Protein AF-A0A662SU73-F1 (afdb_monomer)

pLDDT: mean 91.66, std 7.65, range [54.25, 97.94]

Sequence (87 aa):
MVEMVSVEVSAYIARITKARDLSRAVRELVALELYREGLISLGKAAEIAGLSIWEMMELMASKRVPIWYSPEDLEEDVRVLEEAMGE

Foldseek 3Di:
DDDDDDDDDDPVQCVVVVDPDPVLVVQLVVLLVCVLVVVDDLCVSCVSSVHDSVVNVVSCVVVVRDDPQDPVNVVVVVVVVPVVVPD

Mean predicted aligned error: 5.47 Å

Structure (mmCIF, N/CA/C/O backbone):
data_AF-A0A662SU73-F1
#
_entry.id   AF-A0A662SU73-F1
#
loop_
_atom_site.group_PDB
_atom_site.id
_atom_site.type_symbol
_atom_site.label_atom_id
_atom_site.label_alt_id
_atom_site.label_comp_id
_atom_site.label_asym_id
_atom_site.label_entity_id
_atom_site.label_seq_id
_atom_site.pdbx_PDB_ins_code
_atom_site.Cartn_x
_atom_site.Cartn_y
_atom_site.Cartn_z
_atom_site.occupancy
_atom_site.B_iso_or_equiv
_atom_site.auth_seq_id
_atom_site.auth_comp_id
_atom_site.auth_asym_id
_atom_site.auth_atom_id
_atom_site.pdbx_PDB_model_num
ATOM 1 N N . MET A 1 1 ? 12.760 14.832 1.262 1.00 54.34 1 MET A N 1
ATOM 2 C CA . MET A 1 1 ? 13.117 14.432 -0.115 1.00 54.34 1 MET A CA 1
ATOM 3 C C . MET A 1 1 ? 13.080 12.921 -0.152 1.00 54.34 1 MET A C 1
ATOM 5 O O . MET A 1 1 ? 13.695 12.320 0.717 1.00 54.34 1 MET A O 1
ATOM 9 N N . VAL A 1 2 ? 12.307 12.326 -1.058 1.00 68.50 2 VAL A N 1
ATOM 10 C CA . VAL A 1 2 ? 12.325 10.870 -1.249 1.00 68.50 2 VAL A CA 1
ATOM 11 C C . VAL A 1 2 ? 13.518 10.557 -2.144 1.00 68.50 2 VAL A C 1
ATOM 13 O O . VAL A 1 2 ? 13.628 11.115 -3.235 1.00 68.50 2 VAL A O 1
ATOM 16 N N . GLU A 1 3 ? 14.444 9.741 -1.655 1.00 87.19 3 GLU A N 1
ATOM 17 C CA . GLU A 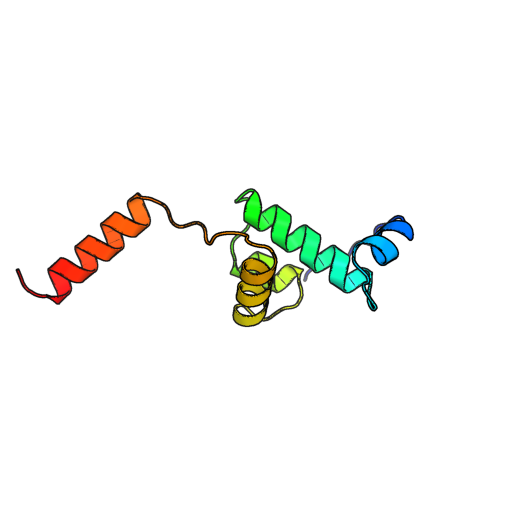1 3 ? 15.565 9.253 -2.451 1.00 87.19 3 GLU A CA 1
ATOM 18 C C . GLU A 1 3 ? 15.056 8.171 -3.406 1.00 87.19 3 GLU A C 1
ATOM 20 O O . GLU A 1 3 ? 14.405 7.214 -2.985 1.00 87.19 3 GLU A O 1
ATOM 25 N N . MET A 1 4 ? 15.301 8.351 -4.703 1.00 82.56 4 MET A N 1
ATOM 26 C CA . MET A 1 4 ? 14.861 7.408 -5.726 1.00 82.56 4 MET A CA 1
ATOM 27 C C . MET A 1 4 ? 16.004 6.465 -6.069 1.00 82.56 4 MET A C 1
ATOM 29 O O . MET A 1 4 ? 17.087 6.904 -6.454 1.00 82.56 4 MET A O 1
ATOM 33 N N . VAL A 1 5 ? 15.728 5.167 -5.991 1.00 89.75 5 VAL A N 1
ATOM 34 C CA . VAL A 1 5 ? 16.640 4.112 -6.435 1.00 89.75 5 VAL A CA 1
ATOM 35 C C . VAL A 1 5 ? 16.062 3.409 -7.659 1.00 89.75 5 VAL A C 1
ATOM 37 O O . VAL A 1 5 ? 14.845 3.306 -7.818 1.00 89.75 5 VAL A O 1
ATOM 40 N N . SER A 1 6 ? 16.940 2.932 -8.538 1.00 89.69 6 SER A N 1
ATOM 41 C CA . SER A 1 6 ? 16.549 2.103 -9.680 1.00 89.69 6 SER A CA 1
ATOM 42 C C . SER A 1 6 ? 16.782 0.633 -9.356 1.00 89.69 6 SER A C 1
ATOM 44 O O . SER A 1 6 ? 17.762 0.287 -8.698 1.00 89.69 6 SER A O 1
ATOM 46 N N . VAL A 1 7 ? 15.864 -0.222 -9.800 1.00 90.88 7 VAL A N 1
ATOM 47 C CA . VAL A 1 7 ? 15.956 -1.674 -9.641 1.00 90.88 7 VAL A CA 1
ATOM 48 C C . VAL A 1 7 ? 15.744 -2.338 -10.992 1.00 90.88 7 VAL A C 1
ATOM 50 O O . VAL A 1 7 ? 14.823 -1.987 -11.732 1.00 90.88 7 VAL A O 1
ATOM 53 N N . GLU A 1 8 ? 16.600 -3.299 -11.321 1.00 93.25 8 GLU A N 1
ATOM 54 C CA . GLU A 1 8 ? 16.405 -4.140 -12.495 1.00 93.25 8 GLU A CA 1
ATOM 55 C C . GLU A 1 8 ? 15.390 -5.234 -12.168 1.00 93.25 8 GLU A C 1
ATOM 57 O O . GLU A 1 8 ? 15.497 -5.937 -11.164 1.00 93.25 8 GLU A O 1
ATOM 62 N N . VAL A 1 9 ? 14.386 -5.382 -13.028 1.00 91.38 9 VAL A N 1
ATOM 63 C CA . VAL A 1 9 ? 13.345 -6.399 -12.886 1.00 91.38 9 VAL A CA 1
ATOM 64 C C . VAL A 1 9 ? 13.214 -7.203 -14.170 1.00 91.38 9 VAL A C 1
ATOM 66 O O . VAL A 1 9 ? 13.451 -6.705 -15.272 1.00 91.38 9 VAL A O 1
ATOM 69 N N . SER A 1 10 ? 12.794 -8.461 -14.047 1.00 93.38 10 SER A N 1
ATOM 70 C CA . SER A 1 10 ? 12.545 -9.300 -15.217 1.00 93.38 10 SER A CA 1
ATOM 71 C C . SER A 1 10 ? 11.398 -8.739 -16.059 1.00 93.38 10 SER A C 1
ATOM 73 O O . SER A 1 10 ? 10.290 -8.524 -15.561 1.00 93.38 10 SER A O 1
ATOM 75 N N . ALA A 1 11 ? 11.614 -8.621 -17.371 1.00 89.88 11 ALA A N 1
ATOM 76 C CA . ALA A 1 11 ? 10.565 -8.261 -18.330 1.00 89.88 11 ALA A CA 1
ATOM 77 C C . ALA A 1 11 ? 9.373 -9.242 -18.316 1.00 89.88 11 ALA A C 1
ATOM 79 O O . ALA A 1 11 ? 8.282 -8.917 -18.789 1.00 89.88 11 ALA A O 1
ATOM 80 N N . TYR A 1 12 ? 9.551 -10.441 -17.750 1.00 93.12 12 TYR A N 1
ATOM 81 C CA . TYR A 1 12 ? 8.469 -11.401 -17.554 1.00 93.12 12 TYR A CA 1
ATOM 82 C C . TYR A 1 12 ? 7.369 -10.877 -16.617 1.00 93.12 12 TYR A C 1
ATOM 84 O O . TYR A 1 12 ? 6.200 -11.207 -16.813 1.00 93.12 12 TYR A O 1
ATOM 92 N N . ILE A 1 13 ? 7.705 -9.995 -15.666 1.00 92.19 13 ILE A N 1
ATOM 93 C CA . ILE A 1 13 ? 6.730 -9.395 -14.745 1.00 92.19 13 ILE A CA 1
ATOM 94 C C . ILE A 1 13 ? 5.669 -8.609 -15.520 1.00 92.19 13 ILE A C 1
ATOM 96 O O . ILE A 1 13 ? 4.484 -8.802 -15.266 1.00 92.19 13 ILE A O 1
ATOM 100 N N . ALA A 1 1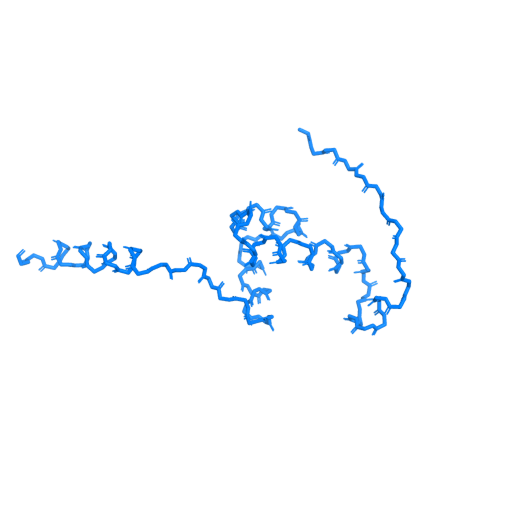4 ? 6.058 -7.819 -16.528 1.00 90.88 14 ALA A N 1
ATOM 101 C CA . ALA A 1 14 ? 5.110 -7.076 -17.367 1.00 90.88 14 ALA A CA 1
ATOM 102 C C . ALA A 1 14 ? 4.097 -7.992 -18.068 1.00 90.88 14 ALA A C 1
ATOM 104 O O . ALA A 1 14 ? 2.937 -7.623 -18.248 1.00 90.88 14 ALA A O 1
ATOM 105 N N . ARG A 1 15 ? 4.516 -9.207 -18.447 1.00 91.38 15 ARG A N 1
ATOM 106 C CA . ARG A 1 15 ? 3.639 -10.191 -19.096 1.00 91.38 15 ARG A CA 1
ATOM 107 C C . ARG A 1 15 ? 2.620 -10.769 -18.119 1.00 91.38 15 ARG A C 1
ATOM 109 O O . ARG A 1 15 ? 1.451 -10.883 -18.475 1.00 91.38 15 AR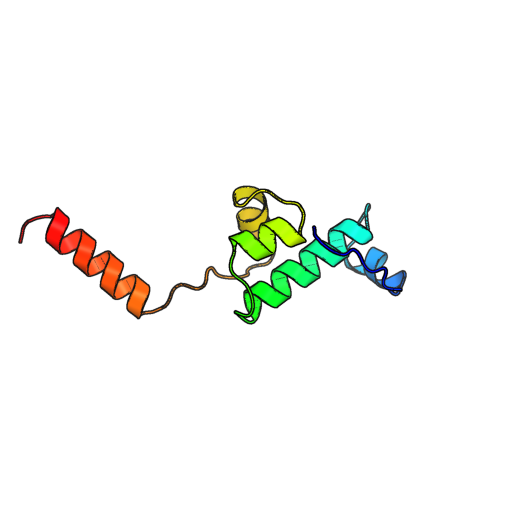G A O 1
ATOM 116 N N . ILE A 1 16 ? 3.050 -11.098 -16.899 1.00 93.06 16 ILE A N 1
ATOM 117 C CA . ILE A 1 16 ? 2.167 -11.631 -15.850 1.00 93.06 16 ILE A CA 1
ATOM 118 C C . ILE A 1 16 ? 1.155 -10.569 -15.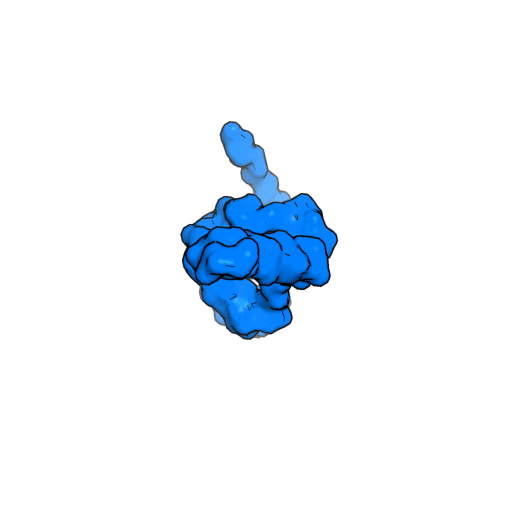414 1.00 93.06 16 ILE A C 1
ATOM 120 O O . ILE A 1 16 ? -0.040 -10.846 -15.324 1.00 93.06 16 ILE A O 1
ATOM 124 N N . THR A 1 17 ? 1.624 -9.346 -15.165 1.00 90.12 17 THR A N 1
ATOM 125 C CA . THR A 1 17 ? 0.775 -8.244 -14.693 1.00 90.12 17 THR A CA 1
ATOM 126 C C . THR A 1 17 ? -0.061 -7.627 -15.807 1.00 90.12 17 THR A C 1
ATOM 128 O O . THR A 1 17 ? -1.006 -6.896 -15.519 1.00 90.12 17 THR A O 1
ATOM 131 N N . LYS A 1 18 ? 0.276 -7.909 -17.075 1.00 91.25 18 LYS A N 1
ATOM 132 C CA . LYS A 1 18 ? -0.277 -7.248 -18.268 1.00 91.25 18 LYS A CA 1
ATOM 133 C C . LYS A 1 18 ? -0.157 -5.720 -18.184 1.00 91.25 18 LYS A C 1
ATOM 135 O O . LYS A 1 18 ? -0.991 -4.992 -1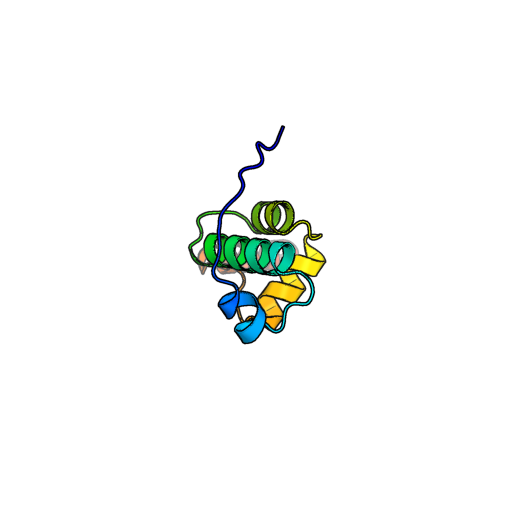8.724 1.00 91.25 18 LYS A O 1
ATOM 140 N N . ALA A 1 19 ? 0.866 -5.232 -17.482 1.00 88.88 19 ALA A N 1
ATOM 141 C CA . ALA A 1 19 ? 1.050 -3.815 -17.229 1.00 88.88 19 ALA A CA 1
ATOM 142 C C . ALA A 1 19 ? 1.547 -3.092 -18.484 1.00 88.88 19 ALA A C 1
ATOM 144 O O . ALA A 1 19 ? 2.522 -3.506 -19.110 1.00 88.88 19 ALA A O 1
ATOM 145 N N . ARG A 1 20 ? 0.894 -1.974 -18.821 1.00 88.62 20 ARG A N 1
ATOM 146 C CA . ARG A 1 20 ? 1.388 -1.031 -19.841 1.00 88.62 20 ARG A CA 1
ATOM 147 C C . ARG A 1 20 ? 2.555 -0.191 -19.316 1.00 88.62 20 ARG A C 1
ATOM 149 O O . ARG A 1 20 ? 3.440 0.159 -20.084 1.00 88.62 20 ARG A O 1
ATOM 156 N N . ASP A 1 21 ? 2.548 0.089 -18.015 1.00 93.00 21 ASP A N 1
ATOM 157 C CA . ASP A 1 21 ? 3.621 0.755 -17.280 1.00 93.00 21 ASP A CA 1
ATOM 158 C C . ASP A 1 21 ? 4.135 -0.196 -16.191 1.00 93.00 21 ASP A C 1
ATOM 160 O O . ASP A 1 21 ? 3.488 -0.402 -15.160 1.00 93.00 21 ASP A O 1
ATOM 164 N N . LEU A 1 22 ? 5.291 -0.815 -16.450 1.00 92.94 22 LEU A N 1
ATOM 165 C CA . LEU A 1 22 ? 5.901 -1.769 -15.524 1.00 92.94 22 LEU A CA 1
ATOM 166 C C . LEU A 1 22 ? 6.396 -1.088 -14.243 1.00 92.94 22 LEU A C 1
ATOM 168 O O . LEU A 1 22 ? 6.287 -1.679 -13.174 1.00 92.94 22 LEU A O 1
ATOM 172 N N . SER A 1 23 ? 6.908 0.141 -14.336 1.00 92.44 23 SER A N 1
ATOM 173 C CA . SER A 1 23 ? 7.425 0.873 -13.176 1.00 92.44 23 SER A CA 1
ATOM 174 C C . SER A 1 23 ? 6.304 1.154 -12.182 1.00 92.44 23 SER A C 1
ATOM 176 O O . SER A 1 23 ? 6.424 0.854 -10.993 1.00 92.44 23 SER A O 1
ATOM 178 N N . ARG A 1 24 ? 5.163 1.645 -12.680 1.00 93.50 24 ARG A N 1
ATOM 179 C CA . ARG A 1 24 ? 3.963 1.838 -11.862 1.00 93.50 24 ARG A CA 1
ATOM 180 C C . ARG A 1 24 ? 3.476 0.525 -11.251 1.00 93.50 24 ARG A C 1
ATOM 182 O O . ARG A 1 24 ? 3.283 0.472 -10.042 1.00 93.50 24 ARG A O 1
ATOM 189 N N . ALA A 1 25 ? 3.340 -0.531 -12.054 1.00 94.06 25 ALA A N 1
ATOM 190 C CA . ALA A 1 25 ? 2.849 -1.817 -11.560 1.00 94.06 25 ALA A CA 1
ATOM 191 C C . ALA A 1 25 ? 3.749 -2.414 -10.466 1.00 94.06 25 ALA A C 1
ATOM 193 O O . ALA A 1 25 ? 3.247 -2.967 -9.493 1.00 94.06 25 ALA A O 1
ATOM 194 N N . VAL A 1 26 ? 5.074 -2.288 -10.597 1.00 94.81 26 VAL A N 1
ATOM 195 C CA . VAL A 1 26 ? 6.019 -2.743 -9.567 1.00 94.81 26 VAL A CA 1
ATOM 196 C C . VAL A 1 26 ? 5.877 -1.912 -8.291 1.00 94.81 26 VAL A C 1
ATOM 198 O O . VAL A 1 26 ? 5.804 -2.497 -7.214 1.00 94.81 26 VAL A O 1
ATOM 201 N N . ARG A 1 27 ? 5.774 -0.579 -8.388 1.00 95.00 27 ARG A N 1
ATOM 202 C CA . ARG A 1 27 ? 5.560 0.283 -7.209 1.00 95.00 27 ARG A CA 1
ATOM 203 C C . ARG A 1 27 ? 4.267 -0.056 -6.473 1.00 95.00 27 ARG A C 1
ATOM 205 O O . ARG A 1 27 ? 4.290 -0.189 -5.255 1.00 95.00 27 ARG A O 1
ATOM 212 N N . GLU A 1 28 ? 3.170 -0.243 -7.203 1.00 96.06 28 GLU A N 1
ATOM 213 C CA . GLU A 1 28 ? 1.873 -0.641 -6.643 1.00 96.06 28 GLU A CA 1
ATOM 214 C C . GLU A 1 28 ? 1.945 -2.008 -5.946 1.00 96.06 28 GLU A C 1
ATOM 216 O O . GLU A 1 28 ? 1.469 -2.147 -4.822 1.00 96.06 28 GLU A O 1
ATOM 221 N N . LEU A 1 29 ? 2.581 -3.006 -6.572 1.00 95.31 29 LEU A N 1
ATOM 222 C CA . LEU A 1 29 ? 2.749 -4.339 -5.983 1.00 95.31 29 LEU A CA 1
ATOM 223 C C . LEU A 1 29 ? 3.598 -4.310 -4.707 1.00 95.31 29 LEU A C 1
ATOM 225 O O . LEU A 1 29 ? 3.236 -4.955 -3.727 1.00 95.31 29 LEU A O 1
ATOM 229 N N . VAL A 1 30 ? 4.698 -3.552 -4.703 1.00 95.75 30 VAL A N 1
ATOM 230 C CA . VAL A 1 30 ? 5.568 -3.411 -3.525 1.00 95.75 30 VAL A CA 1
ATOM 231 C C . VAL A 1 30 ? 4.841 -2.681 -2.398 1.00 95.75 30 VAL A C 1
ATOM 233 O O . VAL A 1 30 ? 4.849 -3.156 -1.268 1.00 95.75 30 VAL A O 1
ATOM 236 N N . ALA A 1 3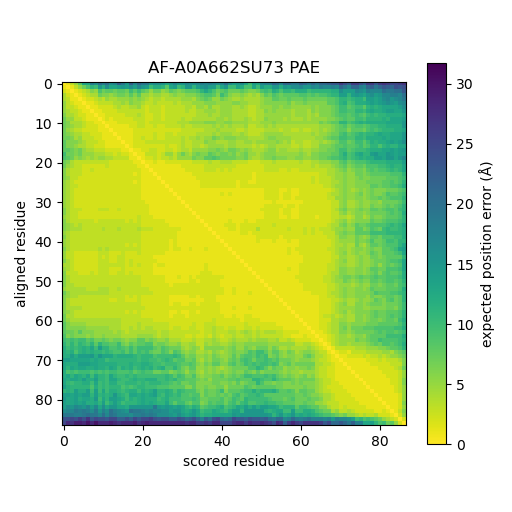1 ? 4.176 -1.561 -2.692 1.00 97.19 31 ALA A N 1
ATOM 237 C CA . ALA A 1 31 ? 3.410 -0.813 -1.696 1.00 97.19 31 ALA A CA 1
ATOM 238 C C . ALA A 1 31 ? 2.309 -1.670 -1.058 1.00 97.19 31 ALA A C 1
ATOM 240 O O . ALA A 1 31 ? 2.125 -1.649 0.159 1.00 97.19 31 ALA A O 1
ATOM 241 N N . LEU A 1 32 ? 1.601 -2.447 -1.880 1.00 96.62 32 LEU A N 1
ATOM 242 C CA . LEU A 1 32 ? 0.548 -3.341 -1.423 1.00 96.62 32 LEU A CA 1
ATOM 243 C C . LEU A 1 32 ? 1.090 -4.449 -0.515 1.00 96.62 32 LEU A C 1
ATOM 245 O O . LEU A 1 32 ? 0.478 -4.745 0.507 1.00 96.62 32 LEU A O 1
ATOM 249 N N . GLU A 1 33 ? 2.225 -5.049 -0.870 1.00 96.31 33 GLU A N 1
ATOM 250 C CA . GLU A 1 33 ? 2.827 -6.123 -0.081 1.00 96.31 33 GLU A CA 1
ATOM 251 C C . GLU A 1 33 ? 3.359 -5.609 1.263 1.00 96.31 33 GLU A C 1
ATOM 253 O O . GLU A 1 33 ? 3.070 -6.196 2.298 1.00 96.31 33 GLU A O 1
ATOM 258 N N . LEU A 1 34 ? 4.025 -4.450 1.278 1.00 96.19 34 LEU A N 1
ATOM 259 C CA . LEU A 1 34 ? 4.476 -3.815 2.521 1.00 96.19 34 LEU A CA 1
ATOM 260 C C . LEU A 1 34 ? 3.304 -3.476 3.456 1.00 96.19 34 LEU A C 1
ATOM 262 O O . LEU A 1 34 ? 3.417 -3.634 4.672 1.00 96.19 34 LEU A O 1
ATOM 266 N N . TYR A 1 35 ? 2.174 -3.021 2.903 1.00 95.88 35 TYR A N 1
ATOM 267 C CA . TYR A 1 35 ? 0.949 -2.815 3.679 1.00 95.88 35 TYR A CA 1
ATOM 268 C C . TYR A 1 35 ? 0.386 -4.144 4.197 1.00 95.88 35 TYR A C 1
ATOM 270 O O . TYR A 1 35 ? 0.006 -4.250 5.363 1.00 95.88 35 TYR A O 1
ATOM 278 N N . ARG A 1 36 ? 0.358 -5.179 3.349 1.00 93.19 36 ARG A N 1
ATOM 279 C CA . ARG A 1 36 ? -0.130 -6.518 3.706 1.00 93.19 36 ARG A CA 1
ATOM 280 C C . ARG A 1 36 ? 0.693 -7.166 4.816 1.00 93.19 36 ARG A C 1
ATOM 282 O O . ARG A 1 36 ? 0.130 -7.927 5.587 1.00 93.19 36 ARG A O 1
ATOM 289 N N . GLU A 1 37 ? 1.983 -6.863 4.920 1.00 93.94 37 GLU A N 1
ATOM 290 C CA . GLU A 1 37 ? 2.837 -7.306 6.031 1.00 93.94 37 GLU A CA 1
ATOM 291 C C . GLU A 1 37 ? 2.730 -6.413 7.282 1.00 93.94 37 GLU A C 1
ATOM 293 O O . GLU A 1 37 ? 3.364 -6.692 8.297 1.00 93.94 37 GLU A O 1
ATOM 298 N N . GLY A 1 38 ? 1.938 -5.336 7.237 1.00 92.06 38 GLY A N 1
ATOM 299 C CA . GLY A 1 38 ? 1.785 -4.392 8.349 1.00 92.06 38 GLY A CA 1
ATOM 300 C C . GLY A 1 38 ? 3.010 -3.497 8.575 1.00 92.06 38 GLY A C 1
ATOM 301 O O . GLY A 1 38 ? 3.113 -2.843 9.609 1.00 92.06 38 GLY A O 1
ATOM 302 N N . LEU A 1 39 ? 3.944 -3.448 7.619 1.00 95.56 39 LEU A N 1
ATOM 303 C CA . LEU A 1 39 ? 5.189 -2.680 7.737 1.00 95.56 39 LEU A CA 1
ATOM 304 C C . LEU A 1 39 ? 4.983 -1.182 7.508 1.00 95.56 39 LEU A C 1
ATOM 306 O O . LEU A 1 39 ? 5.793 -0.364 7.948 1.00 95.56 39 LEU A O 1
ATOM 310 N N . ILE A 1 40 ? 3.922 -0.816 6.788 1.00 95.25 40 ILE A N 1
ATOM 311 C CA . ILE A 1 40 ? 3.583 0.570 6.471 1.00 95.25 40 ILE A CA 1
ATOM 312 C C . ILE A 1 40 ? 2.080 0.818 6.609 1.00 95.25 40 ILE A C 1
ATOM 314 O O . ILE A 1 40 ? 1.260 -0.079 6.425 1.00 95.25 40 ILE A O 1
ATOM 318 N N . SER A 1 41 ? 1.712 2.071 6.880 1.00 95.56 41 SER A N 1
ATOM 319 C CA . SER A 1 41 ? 0.313 2.505 6.909 1.00 95.56 41 SER A CA 1
ATOM 320 C C . SER A 1 41 ? -0.290 2.616 5.503 1.00 95.56 41 SER A C 1
ATOM 322 O O . SER A 1 41 ? 0.431 2.732 4.508 1.00 95.56 41 SER A O 1
ATOM 324 N N . LEU A 1 42 ? -1.625 2.672 5.418 1.00 95.69 42 LEU A N 1
ATOM 325 C CA . LEU A 1 42 ? -2.353 2.896 4.160 1.00 95.69 42 LEU A CA 1
ATOM 326 C C . LEU A 1 42 ? -1.884 4.171 3.439 1.00 95.69 42 LEU A C 1
ATOM 328 O O . LEU A 1 42 ? -1.629 4.151 2.237 1.00 95.69 42 LEU A O 1
ATOM 332 N N . GLY A 1 43 ? -1.723 5.273 4.179 1.00 96.31 43 GLY A N 1
ATOM 333 C CA . GLY A 1 43 ? -1.253 6.540 3.613 1.00 96.31 43 GLY A CA 1
ATOM 334 C C . GLY A 1 43 ? 0.155 6.431 3.025 1.00 96.31 43 GLY A C 1
ATOM 335 O O . GLY A 1 43 ? 0.417 6.964 1.949 1.00 96.31 43 GLY A O 1
ATOM 336 N N . LYS A 1 44 ? 1.046 5.677 3.680 1.00 97.06 44 LYS A N 1
ATOM 337 C CA . LYS A 1 44 ? 2.405 5.452 3.177 1.00 97.06 44 LYS A CA 1
ATOM 338 C C . LYS A 1 44 ? 2.423 4.541 1.950 1.00 97.06 44 LYS A C 1
ATOM 340 O O . LYS A 1 44 ? 3.200 4.776 1.029 1.00 97.06 44 LYS A O 1
ATOM 345 N N . ALA A 1 45 ? 1.548 3.539 1.910 1.00 97.19 45 ALA A N 1
ATOM 346 C CA . ALA A 1 45 ? 1.376 2.691 0.738 1.00 97.19 45 ALA A CA 1
ATOM 347 C C . ALA A 1 45 ? 0.874 3.500 -0.472 1.00 97.19 45 ALA A C 1
ATOM 349 O O . ALA A 1 45 ? 1.436 3.385 -1.561 1.00 97.19 45 ALA A O 1
ATOM 350 N N . ALA A 1 46 ? -0.104 4.389 -0.263 1.00 97.44 46 ALA A N 1
ATOM 351 C CA . ALA A 1 46 ? -0.596 5.303 -1.293 1.00 97.44 46 ALA A CA 1
ATOM 352 C C . ALA A 1 46 ? 0.516 6.239 -1.812 1.00 97.44 46 ALA A C 1
ATOM 354 O O . ALA A 1 46 ? 0.708 6.359 -3.023 1.00 97.44 46 ALA A O 1
ATOM 355 N N . GLU A 1 47 ? 1.318 6.820 -0.909 1.00 96.88 47 GLU A N 1
ATOM 356 C CA . GLU A 1 47 ? 2.477 7.659 -1.252 1.00 96.88 47 GLU A CA 1
ATOM 357 C C . GLU A 1 47 ? 3.485 6.913 -2.148 1.00 96.88 47 GLU A C 1
ATOM 359 O O . GLU A 1 47 ? 3.876 7.428 -3.195 1.00 96.88 47 GLU A O 1
ATOM 364 N N . ILE A 1 48 ? 3.871 5.682 -1.783 1.00 95.56 48 ILE A N 1
ATOM 365 C CA . ILE A 1 48 ? 4.831 4.862 -2.549 1.00 95.56 48 ILE A CA 1
ATOM 366 C C . ILE A 1 48 ? 4.262 4.474 -3.924 1.00 95.56 48 ILE A C 1
ATOM 368 O O . ILE A 1 48 ? 4.957 4.553 -4.948 1.00 95.56 48 ILE A O 1
ATOM 372 N N . ALA A 1 49 ? 2.986 4.083 -3.967 1.00 96.12 49 ALA A N 1
ATOM 373 C CA . ALA A 1 49 ? 2.293 3.752 -5.208 1.00 96.12 49 ALA A CA 1
ATOM 374 C C . ALA A 1 49 ? 2.111 4.984 -6.121 1.00 96.12 49 ALA A C 1
ATOM 376 O O . ALA A 1 49 ? 1.986 4.847 -7.340 1.00 96.12 49 ALA A O 1
ATOM 377 N N . GLY A 1 50 ? 2.193 6.201 -5.570 1.00 95.94 50 GLY A N 1
ATOM 378 C CA . GLY A 1 50 ? 1.873 7.439 -6.281 1.00 95.94 50 GLY A CA 1
ATOM 379 C C . GLY A 1 50 ? 0.378 7.544 -6.578 1.00 95.94 50 GLY A C 1
ATOM 380 O O . GLY A 1 50 ? -0.000 7.990 -7.659 1.00 95.94 50 GLY A O 1
ATOM 381 N N . LEU A 1 51 ? -0.440 7.071 -5.640 1.00 97.00 51 LEU A N 1
ATOM 382 C CA . LEU A 1 51 ? -1.895 7.047 -5.693 1.00 97.00 51 LEU A CA 1
ATOM 383 C C . LEU A 1 51 ? -2.458 7.953 -4.597 1.00 97.00 51 LEU A C 1
ATOM 385 O O . LEU A 1 51 ? -1.829 8.176 -3.561 1.00 97.00 51 LEU A O 1
ATOM 389 N N . SER A 1 52 ? -3.676 8.445 -4.793 1.00 97.94 52 SER A N 1
ATOM 390 C CA . SER A 1 52 ? -4.481 8.934 -3.677 1.00 97.94 52 SER A CA 1
ATOM 391 C C . SER A 1 52 ? -4.841 7.785 -2.725 1.00 97.94 52 SER A C 1
ATOM 393 O O . SER A 1 52 ? -4.794 6.607 -3.089 1.00 97.94 52 SER A O 1
ATOM 395 N N . ILE A 1 53 ? -5.243 8.117 -1.494 1.00 96.31 53 ILE A N 1
ATOM 396 C CA . ILE A 1 53 ? -5.713 7.110 -0.526 1.00 96.31 53 I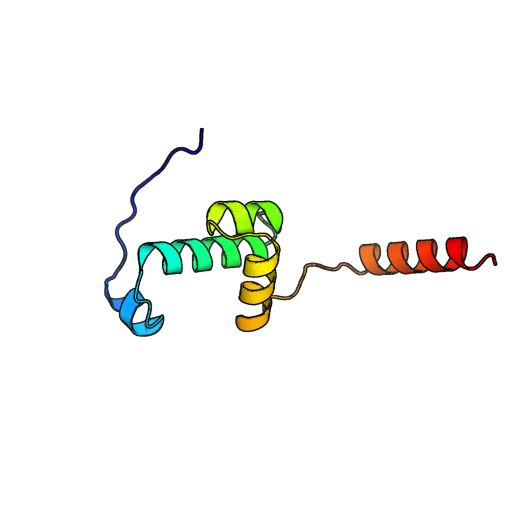LE A CA 1
ATOM 397 C C . ILE A 1 53 ? -6.900 6.322 -1.099 1.00 96.31 53 ILE A C 1
ATOM 399 O O . ILE A 1 53 ? -6.936 5.103 -0.966 1.00 96.31 53 ILE A O 1
ATOM 403 N N . TRP A 1 54 ? -7.822 6.992 -1.796 1.00 97.00 54 TRP A N 1
ATOM 404 C CA . TRP A 1 54 ? -8.975 6.341 -2.421 1.00 97.00 54 TRP A CA 1
ATOM 405 C C . TRP A 1 54 ? -8.571 5.345 -3.509 1.00 97.00 54 TRP A C 1
ATOM 407 O O . TRP A 1 54 ? -9.010 4.200 -3.476 1.00 97.00 54 TRP A O 1
ATOM 417 N N . GLU A 1 55 ? -7.671 5.732 -4.414 1.00 97.69 55 GLU A N 1
ATOM 418 C CA . GLU A 1 55 ? -7.147 4.823 -5.443 1.00 97.69 55 GLU A CA 1
ATOM 419 C C . GLU A 1 55 ? -6.378 3.641 -4.829 1.00 97.69 55 GLU A C 1
ATOM 421 O O . GLU A 1 55 ? -6.445 2.523 -5.338 1.00 97.69 55 GLU A O 1
ATOM 426 N N . MET A 1 56 ? -5.673 3.853 -3.712 1.00 97.25 56 MET A N 1
ATOM 427 C CA . MET A 1 56 ? -5.020 2.765 -2.981 1.00 97.25 56 MET A CA 1
ATOM 428 C C . MET A 1 56 ? -6.045 1.797 -2.371 1.00 97.25 56 MET A C 1
ATOM 430 O O . MET A 1 56 ? -5.861 0.583 -2.453 1.00 97.25 56 MET A O 1
ATOM 434 N N . MET A 1 57 ? -7.145 2.303 -1.804 1.00 95.81 57 MET A N 1
ATOM 435 C CA . MET A 1 57 ? -8.232 1.463 -1.286 1.00 95.81 57 MET A CA 1
ATOM 436 C C . MET A 1 57 ? -8.914 0.665 -2.405 1.00 95.81 57 MET A C 1
ATOM 438 O O . MET A 1 57 ? -9.182 -0.525 -2.233 1.00 95.81 57 MET A O 1
ATOM 442 N N . GLU A 1 58 ? -9.136 1.269 -3.576 1.00 96.50 58 GLU A N 1
ATOM 443 C CA . GLU A 1 58 ? -9.640 0.562 -4.761 1.00 96.50 58 GLU A CA 1
ATOM 444 C C . GLU A 1 58 ? -8.675 -0.540 -5.220 1.00 96.50 58 GLU A C 1
ATOM 446 O O . GLU A 1 58 ? -9.092 -1.669 -5.506 1.00 96.50 58 GLU A O 1
ATOM 451 N N . LEU A 1 59 ? -7.369 -0.248 -5.238 1.00 95.56 59 LEU A N 1
ATOM 452 C CA . LEU A 1 59 ? -6.340 -1.232 -5.556 1.00 95.56 59 LEU A CA 1
ATOM 453 C C . LEU A 1 59 ? -6.372 -2.400 -4.561 1.00 95.56 59 LEU A C 1
ATOM 455 O O . LEU A 1 59 ? -6.419 -3.557 -4.991 1.00 95.56 59 LEU A O 1
ATOM 459 N N . MET A 1 60 ? -6.405 -2.120 -3.257 1.00 95.69 60 MET A N 1
ATOM 460 C CA . MET A 1 60 ? -6.513 -3.134 -2.203 1.00 95.69 60 MET A CA 1
ATOM 461 C C . MET A 1 60 ? -7.753 -4.010 -2.382 1.00 95.69 60 MET A C 1
ATOM 463 O O . MET A 1 60 ? -7.636 -5.238 -2.377 1.00 95.69 60 MET A O 1
ATOM 467 N N . ALA A 1 61 ? -8.914 -3.402 -2.635 1.00 93.81 61 ALA A N 1
ATOM 468 C CA . ALA A 1 61 ? -10.157 -4.122 -2.888 1.00 93.81 61 ALA A CA 1
ATOM 469 C C . ALA A 1 61 ? -10.036 -5.048 -4.111 1.00 93.81 61 ALA A C 1
ATOM 471 O O . ALA A 1 61 ? -10.370 -6.234 -4.034 1.00 93.81 61 ALA A O 1
ATOM 472 N N . SER A 1 62 ? -9.471 -4.554 -5.220 1.00 93.69 62 SER A N 1
ATOM 473 C CA . SER A 1 62 ? -9.270 -5.347 -6.443 1.00 93.69 62 SER A CA 1
ATOM 474 C C . SER A 1 62 ? -8.334 -6.548 -6.240 1.00 93.69 62 SER A C 1
ATOM 476 O O . SER A 1 62 ? -8.470 -7.574 -6.912 1.00 93.69 62 SER A O 1
ATOM 478 N N . LYS A 1 63 ? -7.390 -6.433 -5.299 1.00 91.19 63 LYS A N 1
ATOM 479 C CA . LYS A 1 63 ? -6.399 -7.462 -4.957 1.00 91.19 63 LYS A CA 1
ATOM 480 C C . LYS A 1 63 ? -6.786 -8.294 -3.736 1.00 91.19 63 LYS A C 1
ATOM 482 O O . LYS A 1 63 ? -6.033 -9.195 -3.376 1.00 91.19 63 LYS A O 1
ATOM 487 N N . ARG A 1 64 ? -7.966 -8.044 -3.153 1.00 91.62 64 ARG A N 1
ATOM 488 C CA . ARG A 1 64 ? -8.476 -8.709 -1.943 1.00 91.62 64 ARG A CA 1
ATOM 489 C C . ARG A 1 64 ? -7.515 -8.593 -0.758 1.00 91.62 64 ARG A C 1
ATOM 491 O O . ARG A 1 64 ? -7.361 -9.538 0.010 1.00 91.62 64 ARG A O 1
ATOM 498 N N . VAL A 1 65 ? -6.865 -7.441 -0.631 1.00 90.75 65 VAL A N 1
ATOM 499 C CA . VAL A 1 65 ? -6.080 -7.105 0.555 1.00 90.75 65 VAL A CA 1
ATOM 500 C C . VAL A 1 65 ? -7.033 -6.460 1.558 1.00 90.75 65 VAL A C 1
ATOM 502 O O . VAL A 1 65 ? -7.583 -5.400 1.251 1.00 90.75 65 VAL A O 1
ATOM 505 N N . PRO A 1 66 ? -7.302 -7.112 2.704 1.00 85.12 66 PRO A N 1
ATOM 506 C CA . PRO A 1 66 ? -8.204 -6.564 3.701 1.00 85.12 66 PRO A CA 1
ATOM 507 C C . PRO A 1 66 ? -7.597 -5.306 4.317 1.00 85.12 66 PRO A C 1
ATOM 509 O O . PRO A 1 66 ? -6.376 -5.144 4.370 1.00 85.12 66 PRO A O 1
ATOM 512 N N . ILE A 1 67 ? -8.466 -4.424 4.798 1.00 85.06 67 ILE A N 1
ATOM 513 C CA . ILE A 1 67 ? -8.040 -3.360 5.698 1.00 85.06 67 ILE A CA 1
ATOM 514 C C . ILE A 1 67 ? -7.656 -4.032 7.015 1.00 85.06 67 ILE A C 1
ATOM 516 O O . ILE A 1 67 ? -8.393 -4.889 7.507 1.00 85.06 67 ILE A O 1
ATOM 520 N N . TRP A 1 68 ? -6.498 -3.667 7.559 1.00 81.62 68 TRP A N 1
ATOM 521 C CA . TRP A 1 68 ? -6.144 -4.032 8.924 1.00 81.62 68 TRP A CA 1
ATOM 522 C C . TRP A 1 68 ? -7.159 -3.405 9.872 1.00 81.62 68 TRP A C 1
ATOM 524 O O . TRP A 1 68 ? -7.169 -2.192 10.058 1.00 81.62 68 TRP A O 1
ATOM 534 N N . TYR A 1 69 ? -8.036 -4.252 10.393 1.00 81.38 69 TYR A N 1
ATOM 535 C CA . TYR A 1 69 ? -9.046 -3.913 11.376 1.00 81.38 69 TYR A CA 1
ATOM 536 C C . TYR A 1 69 ? -8.957 -4.974 12.462 1.00 81.38 69 TYR A C 1
ATOM 538 O O . TYR A 1 69 ? -9.217 -6.158 12.218 1.00 81.38 69 TYR A O 1
ATOM 546 N N . SER A 1 70 ? -8.445 -4.564 13.612 1.00 83.62 70 SER A N 1
ATOM 547 C CA . SER A 1 70 ? -8.223 -5.433 14.754 1.00 83.62 70 SER A CA 1
ATOM 548 C C . SER A 1 70 ? -9.512 -5.604 15.567 1.00 83.62 70 SER A C 1
ATOM 550 O O . SER A 1 70 ? -10.435 -4.792 15.457 1.00 83.62 70 SER A O 1
ATOM 552 N N . PRO A 1 71 ? -9.618 -6.667 16.381 1.00 87.75 71 PRO A N 1
ATOM 553 C CA . PRO A 1 71 ? -10.680 -6.769 17.376 1.00 87.75 71 PRO A CA 1
ATOM 554 C C . PRO A 1 71 ? -10.737 -5.547 18.300 1.00 87.75 71 PRO A C 1
ATOM 556 O O . PRO A 1 71 ? -11.823 -5.113 18.662 1.00 87.75 71 PRO A O 1
ATOM 559 N N . GLU A 1 72 ? -9.588 -4.963 18.635 1.00 87.50 72 GLU A N 1
ATOM 560 C CA . GLU A 1 72 ? -9.492 -3.767 19.468 1.00 87.50 72 GLU A CA 1
ATOM 561 C C . GLU A 1 72 ? -10.104 -2.536 18.780 1.00 87.50 72 GLU A C 1
ATOM 563 O O . GLU A 1 72 ? -10.842 -1.795 19.432 1.00 87.50 72 GLU A O 1
ATOM 568 N N . ASP A 1 73 ? -9.870 -2.365 17.470 1.00 89.62 73 ASP A N 1
ATOM 569 C CA . ASP A 1 73 ? -10.509 -1.309 16.663 1.00 89.62 73 ASP A CA 1
ATOM 570 C C . ASP A 1 73 ? -12.037 -1.482 16.661 1.00 89.62 73 ASP A C 1
ATOM 572 O O . ASP A 1 73 ? -12.781 -0.516 16.823 1.00 89.62 73 ASP A O 1
ATOM 576 N N . LEU A 1 74 ? -12.517 -2.728 16.545 1.00 91.56 74 LEU A N 1
ATOM 577 C CA . LEU A 1 74 ? -13.947 -3.035 16.619 1.00 91.56 74 LEU A CA 1
ATOM 578 C C . LEU A 1 74 ? -14.544 -2.684 17.979 1.00 91.56 74 LEU A C 1
ATOM 580 O O . LEU A 1 74 ? -15.622 -2.098 18.051 1.00 91.56 74 LEU A O 1
ATOM 584 N N . GLU A 1 75 ? -13.874 -3.072 19.061 1.00 94.06 75 GLU A N 1
ATOM 585 C CA . GLU A 1 75 ? -14.333 -2.761 20.411 1.00 94.06 75 GLU A CA 1
ATOM 586 C C . GLU A 1 75 ? -14.373 -1.253 20.667 1.00 94.06 75 GLU A C 1
ATOM 588 O O . GLU A 1 75 ? -15.277 -0.771 21.347 1.00 94.06 75 GLU A O 1
ATOM 593 N N . GLU A 1 76 ? -13.403 -0.502 20.144 1.00 93.38 76 GLU A N 1
ATOM 594 C CA . GLU A 1 76 ? -13.386 0.955 20.248 1.00 93.38 76 GLU A CA 1
ATOM 595 C C . GLU A 1 76 ? -14.536 1.590 19.466 1.00 93.38 76 GLU A C 1
ATOM 597 O O . GLU A 1 76 ? -15.260 2.408 20.031 1.00 93.38 76 GLU A O 1
ATOM 602 N N . ASP A 1 77 ? -14.784 1.145 18.235 1.00 93.69 77 ASP A N 1
ATOM 603 C CA . ASP A 1 77 ? -15.916 1.616 17.434 1.00 93.69 77 ASP A CA 1
ATOM 604 C C . ASP A 1 77 ? -17.265 1.322 18.114 1.00 93.69 77 ASP A C 1
ATOM 606 O O . ASP A 1 77 ? -18.155 2.175 18.122 1.00 93.69 77 ASP A O 1
ATOM 610 N N . VAL A 1 78 ? -17.422 0.145 18.734 1.00 95.62 78 VAL A N 1
ATOM 611 C CA . VAL A 1 78 ? -18.626 -0.198 19.513 1.00 95.62 78 VAL A CA 1
ATOM 612 C C . VAL A 1 78 ? -18.778 0.720 20.727 1.00 95.62 78 VAL A C 1
ATOM 614 O O . VAL A 1 78 ? -19.862 1.264 20.923 1.00 95.62 78 VAL A O 1
ATOM 617 N N . ARG A 1 79 ? -17.706 0.959 21.497 1.00 95.81 79 ARG A N 1
ATOM 618 C CA . ARG A 1 79 ? -17.741 1.887 22.645 1.00 95.81 79 ARG A CA 1
ATOM 619 C C . ARG A 1 79 ? -18.155 3.296 22.225 1.00 95.81 79 ARG A C 1
ATOM 621 O O . ARG A 1 79 ? -19.013 3.902 22.858 1.00 95.81 79 ARG A O 1
ATOM 628 N N . VAL A 1 80 ? -17.586 3.804 21.131 1.00 95.31 80 VAL A N 1
ATOM 629 C CA . VAL A 1 80 ? -17.935 5.125 20.584 1.00 95.31 80 VAL A CA 1
ATOM 630 C C . VAL A 1 80 ? -19.413 5.185 20.186 1.00 95.31 80 VAL A C 1
ATOM 632 O O . VAL A 1 80 ? -20.069 6.204 20.409 1.00 95.31 80 VAL A O 1
ATOM 635 N N . LEU A 1 81 ? -19.959 4.107 19.615 1.00 96.12 81 LEU A N 1
ATOM 636 C CA . LEU A 1 81 ? -21.381 4.023 19.281 1.00 96.12 81 LEU A CA 1
ATOM 637 C C . LEU A 1 81 ? -22.272 4.026 20.530 1.00 96.12 81 LEU A C 1
ATOM 639 O O . LEU A 1 81 ? -23.263 4.752 20.542 1.00 96.12 81 LEU A O 1
ATOM 643 N N . GLU A 1 82 ? -21.923 3.269 21.572 1.00 95.19 82 GLU A N 1
ATOM 644 C CA . GLU A 1 82 ? -22.662 3.237 22.845 1.00 95.19 82 GLU A CA 1
ATOM 645 C C . GLU A 1 82 ? -22.708 4.629 23.501 1.00 95.19 82 GLU A C 1
ATOM 647 O O . GLU A 1 82 ? -23.788 5.130 23.822 1.00 95.19 82 GLU A O 1
ATOM 652 N N . GLU A 1 83 ? -21.561 5.315 23.589 1.00 94.81 83 GLU A N 1
ATOM 653 C CA . GLU A 1 83 ? -21.469 6.681 24.126 1.00 94.81 83 GLU A CA 1
ATOM 654 C C . GLU A 1 83 ? -22.298 7.688 23.314 1.00 94.81 83 GLU A C 1
ATOM 656 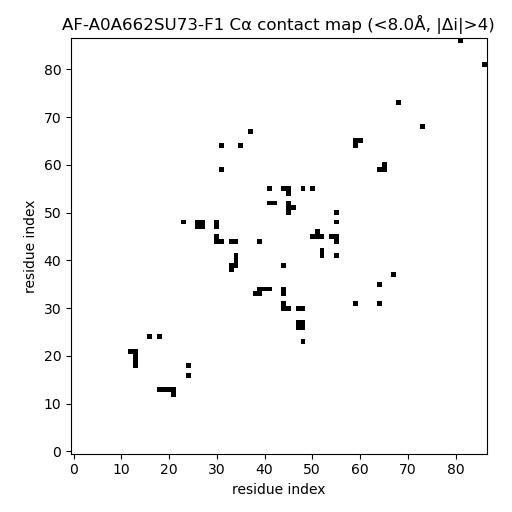O O . GLU A 1 83 ? -22.981 8.549 23.875 1.00 94.81 83 GLU A O 1
ATOM 661 N N . ALA A 1 84 ? -22.262 7.585 21.982 1.00 93.56 84 ALA A N 1
ATOM 662 C CA . ALA A 1 84 ? -23.027 8.461 21.098 1.00 93.56 84 ALA A CA 1
ATOM 663 C C . ALA A 1 84 ? -24.542 8.205 21.170 1.00 93.56 84 ALA A C 1
ATOM 665 O O . ALA A 1 84 ? -25.331 9.117 20.904 1.00 93.56 84 ALA A O 1
ATOM 666 N N . MET A 1 85 ? -24.953 6.978 21.505 1.00 91.06 85 MET A N 1
ATOM 667 C CA . MET A 1 85 ? -26.358 6.578 21.613 1.00 91.06 85 MET A CA 1
ATOM 668 C C . MET A 1 85 ? -26.977 6.858 22.990 1.00 91.06 85 MET A C 1
ATOM 670 O O . MET A 1 85 ? -28.204 6.856 23.094 1.00 91.06 85 MET A O 1
ATOM 674 N N . GLY A 1 86 ? -26.174 7.210 23.998 1.00 71.81 86 GLY A N 1
ATOM 675 C CA . GLY A 1 86 ? -26.660 7.713 25.284 1.00 71.81 86 GLY A CA 1
ATOM 676 C C . GLY A 1 86 ? -27.317 6.653 26.169 1.00 71.81 86 GLY A C 1
ATOM 677 O O . GLY A 1 86 ? -28.392 6.915 26.716 1.00 71.81 86 GLY A O 1
ATOM 678 N N . GLU A 1 87 ? -26.679 5.490 26.311 1.00 54.25 87 GLU A N 1
ATOM 679 C CA . GLU A 1 87 ? -26.911 4.581 27.448 1.00 54.25 87 GLU A CA 1
ATOM 680 C C . GLU A 1 87 ? -25.951 4.871 28.612 1.00 54.25 87 GLU A C 1
ATOM 682 O O . GLU A 1 87 ? -24.770 5.198 28.357 1.00 54.25 87 GLU A O 1
#

Secondary structure (DSSP, 8-state):
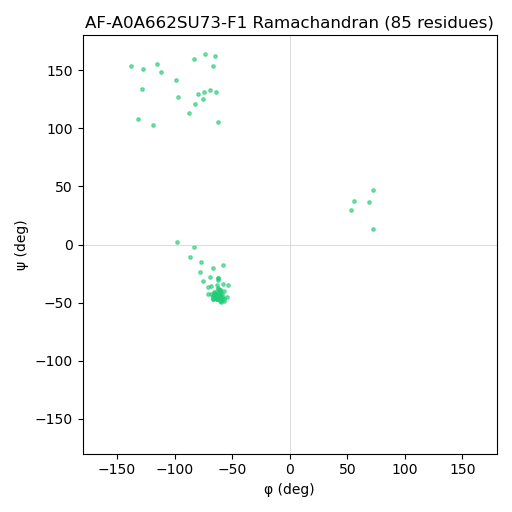-PPP------THHHHHHT-S-HHHHHHHHHHHHHHHTTSS-HHHHHHHHT--HHHHHHHHHHHT------HHHHHHHHHHHHHHHT-

Radius of gyration: 17.37 Å; Cα contacts (8 Å, |Δi|>4): 46; chains: 1; bounding box: 44×26×47 Å

Nearest PDB structures (foldseek):
  7bhy-assembly2_C-2  TM=7.451E-01  e=3.045E+00  Bacillus subtilis subsp. subtilis str. 168
  7bhy-assembly1_A  TM=6.013E-01  e=2.097E+00  Bacillus subtilis subsp. subtilis str. 168
  6fal-assembly1_A  TM=5.805E-01  e=3.045E+00  Escherichia coli
  1trr-assembly1_A  TM=5.092E-01  e=2.232E+00  Escherichia coli
  6sdk-assembly1_B  TM=5.096E-01  e=4.155E+00  Bacillus subtilis subsp. subtilis str. 168

Solvent-accessible surface area (backbone atoms only — not comparable to full-atom values): 5265 Å² total; per-residue (Å²): 134,85,86,85,79,88,80,93,72,67,75,63,53,34,66,75,68,66,40,94,50,50,68,55,51,50,34,39,53,52,23,49,49,40,36,74,72,67,76,42,52,69,65,55,25,8,58,62,38,70,41,53,61,66,58,36,51,51,50,28,58,78,69,69,50,77,78,94,73,52,73,66,57,50,53,48,53,49,50,54,49,46,63,74,69,67,118